Protein AF-A0A0E9WRY9-F1 (afdb_monomer)

Secondary structure (DSSP, 8-state):
--SS-TTSS-HHHHHHHHHTT-S-SS-HHHHHHHHHHHHHHHHH-HHHHHHTHHHHHHHHHHHTT-TT--HHHHHHHHHHHHHHHHHSHHHHHHHHHTS-HHHHHHHHHHHH--

Sequence (114 aa):
MIMSNTECVPLEQVFPALLSRLPLQEDMEENKTVFSCLAFLYSNKPAMVVSNMKAIVSACSQTLGAKGLDTDTQNTMLQLLRDIAQHHTQEFQGAVMSLPTEKRAILTAAVTQS

Mean predicted aligned error: 8.04 Å

Organism: Anguilla anguilla (NCBI:txid7936)

pLDDT: mean 75.69, std 11.55, range [41.56, 87.62]

Radius of gyration: 13.54 Å; Cα contacts (8 Å, |Δi|>4): 83; chains: 1; bounding box: 37×26×29 Å

Nearest PDB structures (foldseek):
  5xbk-assembly3_B  TM=9.183E-01  e=8.345E-05  Homo sapiens
  5xah-assembly3_C  TM=9.194E-01  e=1.410E-04  Homo sapiens
  5xbk-assembly1_D  TM=9.106E-01  e=3.622E-04  Homo sapiens
  5xah-assembly2_B  TM=9.355E-01  e=7.953E-04  Homo sapiens
  5xbk-assembly4_C  TM=8.818E-01  e=5.510E-04  Homo sapiens

Structure (mmCIF, N/CA/C/O backbone):
data_AF-A0A0E9WRY9-F1
#
_entry.id   AF-A0A0E9WRY9-F1
#
loop_
_atom_site.group_PDB
_atom_site.id
_atom_site.type_symbol
_atom_site.label_atom_id
_atom_site.label_alt_id
_atom_site.label_comp_id
_atom_site.label_asym_id
_atom_site.label_entity_id
_atom_site.label_seq_id
_atom_site.pdbx_PDB_ins_code
_atom_site.Cartn_x
_atom_site.Cartn_y
_atom_site.Cartn_z
_atom_site.occupancy
_atom_site.B_iso_or_equiv
_atom_site.auth_seq_id
_atom_site.auth_comp_id
_atom_site.auth_asym_id
_atom_site.auth_atom_id
_atom_site.pdbx_PDB_model_num
ATOM 1 N N . MET A 1 1 ? 19.754 6.881 -1.866 1.00 46.78 1 MET A N 1
ATOM 2 C CA . MET A 1 1 ? 20.536 6.035 -2.802 1.00 46.78 1 MET A CA 1
ATOM 3 C C . MET A 1 1 ? 19.706 4.952 -3.520 1.00 46.78 1 MET A C 1
ATOM 5 O O . MET A 1 1 ? 20.283 4.189 -4.276 1.00 46.78 1 MET A O 1
ATOM 9 N N . ILE A 1 2 ? 18.370 4.907 -3.368 1.00 41.56 2 ILE A N 1
ATOM 10 C CA . ILE A 1 2 ? 17.484 3.934 -4.056 1.00 41.56 2 ILE A CA 1
ATOM 11 C C . ILE A 1 2 ? 16.871 4.498 -5.358 1.00 41.56 2 ILE A C 1
ATOM 13 O O . ILE A 1 2 ? 16.393 3.746 -6.197 1.00 41.56 2 ILE A O 1
ATOM 17 N N . MET A 1 3 ? 16.939 5.815 -5.582 1.00 44.44 3 MET A N 1
ATOM 18 C CA . MET A 1 3 ? 16.345 6.454 -6.768 1.00 44.44 3 MET A CA 1
ATOM 19 C C . MET A 1 3 ? 17.209 6.406 -8.039 1.00 44.44 3 MET A C 1
ATOM 21 O O . MET A 1 3 ? 16.696 6.703 -9.110 1.00 44.44 3 MET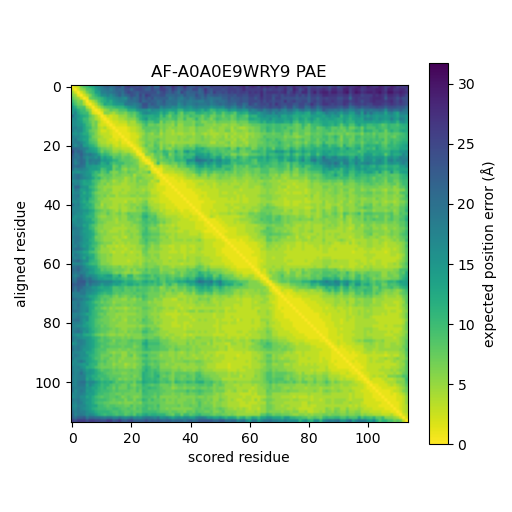 A O 1
ATOM 25 N N . SER A 1 4 ? 18.493 6.039 -7.956 1.00 49.22 4 SER A N 1
ATOM 26 C CA . SER A 1 4 ? 19.389 6.086 -9.126 1.00 49.22 4 SER A CA 1
ATOM 27 C C . SER A 1 4 ? 19.463 4.788 -9.930 1.00 49.22 4 SER A C 1
ATOM 29 O O . SER A 1 4 ? 19.938 4.831 -11.054 1.00 49.22 4 SER A O 1
ATOM 31 N N . ASN A 1 5 ? 18.996 3.652 -9.400 1.00 43.09 5 ASN A N 1
ATOM 32 C CA . ASN A 1 5 ? 19.160 2.349 -10.056 1.00 43.09 5 ASN A CA 1
ATOM 33 C C . ASN A 1 5 ? 17.948 1.435 -9.813 1.00 43.09 5 ASN A C 1
ATOM 35 O O . ASN A 1 5 ? 18.040 0.398 -9.156 1.00 43.09 5 ASN A O 1
ATOM 39 N N . THR A 1 6 ? 16.797 1.802 -10.373 1.00 47.31 6 THR A N 1
ATOM 40 C CA . THR A 1 6 ? 15.600 0.940 -10.420 1.00 47.31 6 THR A CA 1
ATOM 41 C C . THR A 1 6 ? 15.801 -0.336 -11.254 1.00 47.31 6 THR A C 1
ATOM 43 O O . THR A 1 6 ? 14.987 -1.248 -11.152 1.00 47.31 6 THR A O 1
ATOM 46 N N . GLU A 1 7 ? 16.894 -0.442 -12.022 1.00 48.53 7 GLU A N 1
ATOM 47 C CA . GLU A 1 7 ? 17.235 -1.608 -12.857 1.00 48.53 7 GLU A CA 1
ATOM 48 C C . GLU A 1 7 ? 18.133 -2.655 -12.166 1.00 48.53 7 GLU A C 1
ATOM 50 O O . GLU A 1 7 ? 18.220 -3.783 -12.638 1.00 48.53 7 GLU A O 1
ATOM 55 N N . CYS A 1 8 ? 18.776 -2.331 -11.033 1.00 49.38 8 CYS A N 1
ATOM 56 C CA . CYS A 1 8 ? 19.615 -3.299 -10.295 1.00 49.38 8 CYS A CA 1
ATOM 57 C C . CYS A 1 8 ? 18.877 -4.026 -9.166 1.00 49.38 8 CYS A C 1
ATOM 59 O O . CYS A 1 8 ? 19.442 -4.926 -8.546 1.00 49.38 8 CYS A O 1
ATOM 61 N N . VAL A 1 9 ? 17.641 -3.629 -8.859 1.00 55.06 9 VAL A N 1
ATOM 62 C CA . VAL A 1 9 ? 16.869 -4.231 -7.773 1.00 55.06 9 VAL A CA 1
ATOM 63 C C . VAL A 1 9 ? 15.782 -5.107 -8.388 1.00 55.06 9 VAL A C 1
ATOM 65 O O . VAL A 1 9 ? 14.924 -4.576 -9.095 1.00 55.06 9 VAL A O 1
ATOM 68 N N . PRO A 1 10 ? 15.772 -6.429 -8.129 1.00 62.72 10 PRO A N 1
ATOM 69 C CA . PRO A 1 10 ? 14.705 -7.308 -8.586 1.00 62.72 10 PRO A CA 1
ATOM 70 C C . PRO A 1 10 ? 13.428 -6.979 -7.810 1.00 62.72 10 PRO A C 1
ATOM 72 O O . PRO A 1 10 ? 13.104 -7.606 -6.803 1.00 62.72 10 PRO A O 1
ATOM 75 N N . LEU A 1 11 ? 12.702 -5.959 -8.271 1.00 65.31 11 LEU A N 1
ATOM 76 C CA . LEU A 1 11 ? 11.481 -5.467 -7.637 1.00 65.31 11 LEU A CA 1
ATOM 77 C C . LEU A 1 11 ? 10.451 -6.590 -7.471 1.00 65.31 11 LEU A C 1
ATOM 79 O O . LEU A 1 11 ? 9.749 -6.600 -6.476 1.00 65.31 11 LEU A O 1
ATOM 83 N N . GLU A 1 12 ? 10.413 -7.587 -8.356 1.00 65.25 12 GLU A N 1
ATOM 84 C CA . GLU A 1 12 ? 9.537 -8.761 -8.207 1.00 65.25 12 GLU A CA 1
ATOM 85 C C . GLU A 1 12 ? 9.830 -9.607 -6.959 1.00 65.25 12 GLU A C 1
ATOM 87 O O . GLU A 1 12 ? 8.918 -10.216 -6.408 1.00 65.25 12 GLU A O 1
ATOM 92 N N . GLN A 1 13 ? 11.076 -9.625 -6.478 1.00 68.44 13 GLN A N 1
ATOM 93 C CA . GLN A 1 13 ? 11.465 -10.327 -5.250 1.00 68.44 13 GLN A CA 1
ATOM 94 C C . GLN A 1 13 ? 11.445 -9.400 -4.031 1.00 68.44 13 GLN A C 1
ATOM 96 O O . GLN A 1 13 ? 11.078 -9.812 -2.931 1.00 68.44 13 GLN A O 1
ATOM 101 N N . VAL A 1 14 ? 11.827 -8.136 -4.220 1.00 72.19 14 VAL A N 1
ATOM 102 C CA . VAL A 1 14 ? 11.935 -7.166 -3.123 1.00 72.19 14 VAL A CA 1
ATOM 103 C C . VAL A 1 14 ? 10.569 -6.608 -2.721 1.00 72.19 14 VAL A C 1
ATOM 105 O O . VAL A 1 14 ? 10.329 -6.386 -1.539 1.00 72.19 14 VAL A O 1
ATOM 108 N N . PHE A 1 15 ? 9.645 -6.431 -3.664 1.00 74.81 15 PHE A N 1
ATOM 109 C CA . PHE A 1 15 ? 8.304 -5.900 -3.410 1.00 74.81 15 PHE A CA 1
ATOM 110 C C . PHE A 1 15 ? 7.470 -6.762 -2.445 1.00 74.81 15 PHE A C 1
ATOM 112 O O . PHE A 1 15 ? 7.011 -6.218 -1.440 1.00 74.81 15 PHE A O 1
ATOM 119 N N . PRO A 1 16 ? 7.311 -8.088 -2.644 1.00 71.88 16 PRO A N 1
ATOM 120 C CA . PRO A 1 16 ? 6.629 -8.937 -1.663 1.00 71.88 16 PRO A CA 1
ATOM 121 C C . PRO A 1 16 ? 7.324 -8.939 -0.296 1.00 71.88 16 PRO A C 1
ATOM 123 O O . PRO A 1 16 ? 6.653 -8.922 0.736 1.00 71.88 16 PRO A O 1
ATOM 126 N N . ALA A 1 17 ? 8.660 -8.916 -0.269 1.00 77.19 17 ALA A N 1
ATOM 127 C CA . ALA A 1 17 ? 9.419 -8.863 0.979 1.00 77.19 17 ALA A CA 1
ATOM 128 C C . ALA A 1 17 ? 9.190 -7.544 1.742 1.00 77.19 17 ALA A C 1
ATOM 130 O O . ALA A 1 17 ? 9.041 -7.564 2.963 1.00 77.19 17 ALA A O 1
ATOM 131 N N . LEU A 1 18 ? 9.109 -6.415 1.029 1.00 73.31 18 LEU A N 1
ATOM 132 C CA . LEU A 1 18 ? 8.747 -5.104 1.578 1.00 73.31 18 LEU A CA 1
ATOM 133 C C . LEU A 1 18 ? 7.317 -5.102 2.118 1.00 73.31 18 LEU A C 1
ATOM 135 O O . LEU A 1 18 ? 7.094 -4.701 3.256 1.00 73.31 18 LEU A O 1
ATOM 139 N N . LEU A 1 19 ? 6.358 -5.602 1.336 1.00 75.12 19 LEU A N 1
ATOM 140 C CA . LEU A 1 19 ? 4.957 -5.687 1.748 1.00 75.12 19 LEU A CA 1
ATOM 141 C C . LEU A 1 19 ? 4.769 -6.543 3.000 1.00 75.12 19 LEU A C 1
ATOM 143 O O . LEU A 1 19 ? 3.971 -6.198 3.866 1.00 75.12 19 LEU A O 1
ATOM 147 N N . SER A 1 20 ? 5.527 -7.632 3.127 1.00 72.38 20 SER A N 1
ATOM 148 C CA . SER A 1 20 ? 5.483 -8.488 4.313 1.00 72.38 20 SER A CA 1
ATOM 149 C C . SER A 1 20 ? 6.075 -7.831 5.564 1.00 72.38 20 SER A C 1
ATOM 151 O O . SER A 1 20 ? 5.850 -8.338 6.662 1.00 72.38 20 SER A O 1
ATOM 153 N N . ARG A 1 21 ? 6.836 -6.739 5.417 1.00 69.94 21 ARG A N 1
ATOM 154 C CA . ARG A 1 21 ? 7.361 -5.930 6.527 1.00 69.94 21 ARG A CA 1
ATOM 155 C C . ARG A 1 21 ? 6.484 -4.722 6.860 1.00 69.94 21 ARG A C 1
ATOM 157 O O . ARG A 1 21 ? 6.768 -4.037 7.837 1.00 69.94 21 ARG A 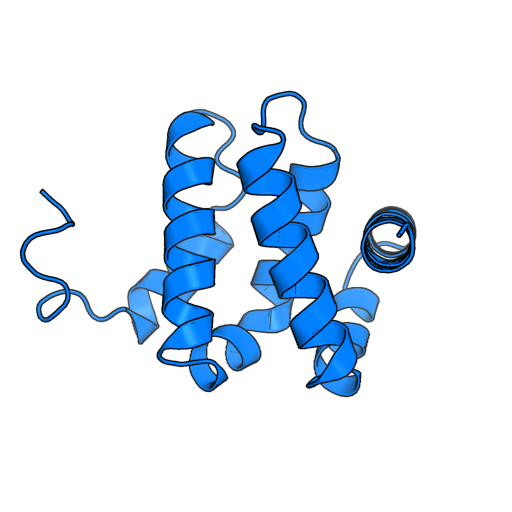O 1
ATOM 164 N N . LEU A 1 22 ? 5.434 -4.458 6.082 1.00 72.94 22 LEU A N 1
ATOM 165 C CA . LEU A 1 22 ? 4.479 -3.403 6.396 1.00 72.94 22 LEU A CA 1
ATOM 166 C C . LEU A 1 22 ? 3.461 -3.857 7.455 1.00 72.94 22 LEU A C 1
ATOM 168 O O . LEU A 1 22 ? 3.031 -5.015 7.445 1.00 72.94 22 LEU A O 1
ATOM 172 N N . PRO A 1 23 ? 2.986 -2.924 8.299 1.00 62.47 23 PRO A N 1
ATOM 173 C CA . PRO A 1 23 ? 3.405 -1.524 8.394 1.00 62.47 23 PRO A CA 1
ATOM 174 C C . PRO A 1 23 ? 4.722 -1.381 9.169 1.00 62.47 23 PRO A C 1
ATOM 176 O O . PRO A 1 23 ? 4.926 -2.050 10.184 1.00 62.47 23 PRO A O 1
ATOM 179 N N . LEU A 1 24 ? 5.594 -0.470 8.725 1.00 66.38 24 LEU A N 1
ATOM 180 C CA . LEU A 1 24 ? 6.784 -0.106 9.493 1.00 66.38 24 LEU A CA 1
ATOM 181 C C . LEU A 1 24 ? 6.317 0.625 10.756 1.00 66.38 24 LEU A C 1
ATOM 183 O O . LEU A 1 24 ? 5.722 1.701 10.668 1.00 66.38 24 LEU A O 1
ATOM 187 N N . GLN A 1 25 ? 6.512 -0.007 11.915 1.00 59.19 25 GLN A N 1
ATOM 188 C CA . GLN A 1 25 ? 6.142 0.555 13.221 1.00 59.19 25 GLN A CA 1
ATOM 189 C C . GLN A 1 25 ? 7.212 1.511 13.759 1.00 59.19 25 GLN A C 1
ATOM 191 O O . GLN A 1 25 ? 6.882 2.416 14.517 1.00 59.19 25 GLN A O 1
ATOM 196 N N . GLU A 1 26 ? 8.473 1.310 13.366 1.00 56.19 26 GLU A N 1
ATOM 197 C CA . GLU A 1 26 ? 9.608 2.128 13.808 1.00 56.19 26 GLU A CA 1
ATOM 198 C C . GLU A 1 26 ? 9.783 3.400 12.970 1.00 56.19 26 GLU A C 1
ATOM 200 O O . GLU A 1 26 ? 10.121 4.438 13.530 1.00 56.19 26 GLU A O 1
ATOM 205 N N . ASP A 1 27 ? 9.496 3.346 11.664 1.00 62.41 27 ASP A N 1
ATOM 206 C CA . ASP A 1 27 ? 9.756 4.459 10.748 1.00 62.41 27 ASP A CA 1
ATOM 207 C C . ASP A 1 27 ? 8.536 4.762 9.861 1.00 62.41 27 ASP A C 1
ATOM 209 O O . ASP A 1 27 ? 8.295 4.157 8.811 1.00 62.41 27 ASP A O 1
ATOM 213 N N . MET A 1 28 ? 7.693 5.682 10.337 1.00 63.88 28 MET A N 1
ATOM 214 C CA . MET A 1 28 ? 6.472 6.078 9.630 1.00 63.88 28 MET A CA 1
ATOM 215 C C . MET A 1 28 ? 6.743 6.956 8.402 1.00 63.88 28 MET A C 1
ATOM 217 O O . MET A 1 28 ? 5.918 6.964 7.486 1.00 63.88 28 MET A O 1
ATOM 221 N N . GLU A 1 29 ? 7.891 7.638 8.332 1.00 64.94 29 GLU A N 1
ATOM 222 C CA . GLU A 1 29 ? 8.301 8.384 7.135 1.00 64.94 29 GLU A CA 1
ATOM 223 C C . GLU A 1 29 ? 8.608 7.443 5.963 1.00 64.94 29 GLU A C 1
ATOM 225 O O . GLU A 1 29 ? 8.216 7.719 4.823 1.00 64.94 29 GLU A O 1
ATOM 230 N N . GLU A 1 30 ? 9.212 6.277 6.217 1.00 70.50 30 GLU A N 1
ATOM 231 C CA . GLU A 1 30 ? 9.423 5.279 5.164 1.00 70.50 30 GLU A CA 1
ATOM 232 C C . GLU A 1 30 ? 8.109 4.724 4.603 1.00 70.50 30 GLU A C 1
ATOM 234 O O . GLU A 1 30 ? 8.025 4.487 3.393 1.00 70.50 30 GLU A O 1
ATOM 239 N N . ASN A 1 31 ? 7.048 4.599 5.415 1.00 70.50 31 ASN A N 1
ATOM 240 C CA . ASN A 1 31 ? 5.742 4.141 4.919 1.00 70.50 31 ASN A CA 1
ATOM 241 C C . ASN A 1 31 ? 5.250 5.017 3.752 1.00 70.50 31 ASN A C 1
ATOM 243 O O . ASN A 1 31 ? 4.763 4.485 2.753 1.00 70.50 31 ASN A O 1
ATOM 247 N N . LYS A 1 32 ? 5.432 6.343 3.818 1.00 72.38 32 LYS A N 1
ATOM 248 C CA . LYS A 1 32 ? 5.065 7.263 2.726 1.00 72.38 32 LYS A CA 1
ATOM 249 C C . LYS A 1 32 ? 5.801 6.947 1.431 1.00 72.38 32 LYS A C 1
ATOM 251 O O . LYS A 1 32 ? 5.189 6.921 0.358 1.00 72.38 32 LYS A O 1
ATOM 256 N N . THR A 1 33 ? 7.100 6.686 1.530 1.00 76.12 33 THR A N 1
ATOM 257 C CA . THR A 1 33 ? 7.929 6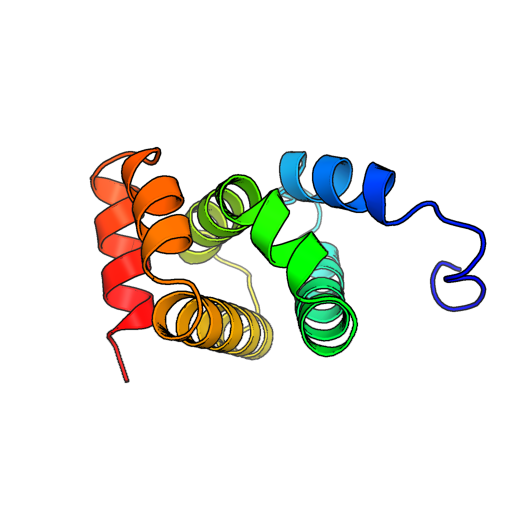.340 0.373 1.00 76.12 33 THR A CA 1
ATOM 258 C C . THR A 1 33 ? 7.488 5.005 -0.215 1.00 76.12 33 THR A C 1
ATOM 260 O O . THR A 1 33 ? 7.332 4.901 -1.430 1.00 76.12 33 THR A O 1
ATOM 263 N N . VAL A 1 34 ? 7.196 4.009 0.627 1.00 77.25 34 VAL A N 1
ATOM 264 C CA . VAL A 1 34 ? 6.720 2.692 0.183 1.00 77.25 34 VAL A CA 1
ATOM 265 C C . VAL A 1 34 ? 5.370 2.799 -0.528 1.00 77.25 34 VAL A C 1
ATOM 267 O O . VAL A 1 34 ? 5.239 2.278 -1.633 1.00 77.25 34 VAL A O 1
ATOM 270 N N . PHE A 1 35 ? 4.388 3.514 0.033 1.00 77.69 35 PHE A N 1
ATOM 271 C CA . PHE A 1 35 ? 3.074 3.694 -0.602 1.00 77.69 35 PHE A CA 1
ATOM 272 C C . PHE A 1 35 ? 3.144 4.514 -1.894 1.00 77.69 35 PHE A C 1
ATOM 274 O O . PHE A 1 35 ? 2.510 4.144 -2.881 1.00 77.69 35 PHE A O 1
ATOM 281 N N . SER A 1 36 ? 3.957 5.573 -1.934 1.00 77.94 36 SER A N 1
ATOM 282 C CA . SER A 1 36 ? 4.209 6.332 -3.170 1.00 77.94 36 SER A CA 1
ATOM 283 C C . SER A 1 36 ? 4.835 5.447 -4.250 1.00 77.94 36 SER A C 1
ATOM 285 O O . SER A 1 36 ? 4.419 5.469 -5.408 1.00 77.94 36 SER A O 1
ATOM 287 N N . CYS A 1 37 ? 5.801 4.610 -3.865 1.00 79.31 37 CYS A N 1
ATOM 288 C CA . CYS A 1 37 ? 6.430 3.647 -4.762 1.00 79.31 37 CYS A CA 1
ATOM 289 C C . CYS A 1 37 ? 5.419 2.598 -5.251 1.00 79.31 37 CYS A C 1
ATOM 291 O O . CYS A 1 37 ? 5.438 2.204 -6.413 1.00 79.31 37 CYS A O 1
ATOM 293 N N . LEU A 1 38 ? 4.484 2.196 -4.390 1.00 79.00 38 LEU A N 1
ATOM 294 C CA . LEU A 1 38 ? 3.414 1.261 -4.714 1.00 79.00 38 LEU A CA 1
ATOM 295 C C . LEU A 1 38 ? 2.427 1.845 -5.732 1.00 79.00 38 LEU A C 1
ATOM 297 O O . LEU A 1 38 ? 2.069 1.164 -6.691 1.00 79.00 38 LEU A O 1
ATOM 301 N N . ALA A 1 39 ? 2.058 3.119 -5.583 1.00 80.31 39 ALA A N 1
ATOM 302 C CA . ALA A 1 39 ? 1.250 3.841 -6.564 1.00 80.31 39 ALA A CA 1
ATOM 303 C C . ALA A 1 39 ? 1.962 3.982 -7.912 1.00 80.31 39 ALA A C 1
ATOM 305 O O . ALA A 1 39 ? 1.374 3.726 -8.965 1.00 80.31 39 ALA A O 1
ATOM 306 N N . PHE A 1 40 ? 3.257 4.296 -7.886 1.00 82.56 40 PHE A N 1
ATOM 307 C CA . PHE A 1 40 ? 4.077 4.339 -9.091 1.00 82.56 40 PHE A CA 1
ATOM 308 C C . PHE A 1 40 ? 4.165 2.967 -9.781 1.00 82.56 40 PHE A C 1
ATOM 310 O O . PHE A 1 40 ? 4.006 2.869 -11.001 1.00 82.56 40 PHE A O 1
ATOM 317 N N . LEU A 1 41 ? 4.375 1.895 -9.012 1.00 81.94 41 LEU A N 1
ATOM 318 C CA . LEU A 1 41 ? 4.425 0.524 -9.520 1.00 81.94 41 LEU A CA 1
ATOM 319 C C . LEU A 1 41 ? 3.087 0.070 -10.083 1.00 81.94 41 LEU A C 1
ATOM 321 O O . LEU A 1 41 ? 3.086 -0.609 -11.100 1.00 81.94 41 LEU A O 1
ATOM 325 N N . TYR A 1 42 ? 1.965 0.460 -9.486 1.00 82.88 42 TYR A N 1
ATOM 326 C CA . TYR A 1 42 ? 0.647 0.142 -10.029 1.00 82.88 42 TYR A CA 1
ATOM 327 C C . TYR A 1 42 ? 0.427 0.786 -11.399 1.00 82.88 42 TYR A C 1
ATOM 329 O O . TYR A 1 42 ? -0.030 0.117 -12.319 1.00 82.88 42 TYR A O 1
ATOM 337 N N . SER A 1 43 ? 0.860 2.038 -11.565 1.00 80.81 43 SER A N 1
ATOM 338 C CA . SER A 1 43 ? 0.762 2.756 -12.841 1.00 80.81 43 SER A CA 1
ATOM 339 C C . SER A 1 43 ? 1.655 2.154 -13.942 1.00 80.81 43 SER A C 1
ATOM 341 O O . SER A 1 43 ? 1.296 2.159 -15.115 1.00 80.81 43 SER A O 1
ATOM 343 N N . ASN A 1 44 ? 2.811 1.581 -13.578 1.00 81.94 44 ASN A N 1
ATOM 344 C CA . ASN A 1 44 ? 3.761 1.001 -14.540 1.00 81.94 44 ASN A CA 1
ATOM 345 C C . ASN A 1 44 ? 3.596 -0.516 -14.762 1.00 81.94 44 ASN A C 1
ATOM 347 O O . ASN A 1 44 ? 3.854 -1.020 -15.853 1.00 81.94 44 ASN A O 1
ATOM 351 N N . LYS A 1 45 ? 3.252 -1.268 -13.712 1.00 81.31 45 LYS A N 1
ATOM 352 C CA . LYS A 1 45 ? 3.180 -2.738 -13.657 1.00 81.31 45 LYS A CA 1
ATOM 353 C C . LYS A 1 45 ? 2.028 -3.199 -12.740 1.00 81.31 45 LYS A C 1
ATOM 355 O O . LYS A 1 45 ? 2.277 -3.816 -11.697 1.00 81.31 45 LYS A O 1
ATOM 360 N N . PRO A 1 46 ? 0.762 -2.985 -13.138 1.00 79.62 46 PRO A N 1
ATOM 361 C CA . PRO A 1 46 ? -0.396 -3.347 -12.319 1.00 79.62 46 PRO A CA 1
ATOM 362 C C . PRO A 1 46 ? -0.446 -4.848 -12.003 1.00 79.62 46 PRO A C 1
ATOM 364 O O . PRO A 1 46 ? -0.757 -5.224 -10.879 1.00 79.62 46 PRO A O 1
ATOM 367 N N . ALA A 1 47 ? -0.024 -5.714 -12.933 1.00 82.75 47 ALA A N 1
ATOM 368 C CA . ALA A 1 47 ? -0.005 -7.168 -12.737 1.00 82.75 47 ALA A CA 1
ATOM 369 C C . ALA A 1 47 ? 0.809 -7.622 -11.507 1.00 82.75 47 ALA A C 1
ATOM 371 O O . ALA A 1 47 ? 0.420 -8.561 -10.814 1.00 82.75 47 ALA A O 1
ATOM 372 N N . MET A 1 48 ? 1.923 -6.947 -11.200 1.00 81.62 48 MET A N 1
ATOM 373 C CA . MET A 1 48 ? 2.765 -7.308 -10.054 1.00 81.62 48 MET A CA 1
ATOM 374 C C . MET A 1 48 ? 2.128 -6.884 -8.724 1.00 81.62 48 MET A C 1
ATOM 376 O O . MET A 1 48 ? 2.183 -7.620 -7.736 1.00 81.62 48 MET A O 1
ATOM 380 N N . VAL A 1 49 ? 1.473 -5.722 -8.716 1.00 82.69 49 VAL A N 1
ATOM 381 C CA . VAL A 1 49 ? 0.707 -5.213 -7.571 1.00 82.69 49 VAL A CA 1
ATOM 382 C C . VAL A 1 49 ? -0.477 -6.134 -7.287 1.00 82.69 49 VAL A C 1
ATOM 384 O O . VAL A 1 49 ? -0.678 -6.563 -6.153 1.00 82.69 49 VAL A O 1
ATOM 387 N N . VAL A 1 50 ? -1.194 -6.515 -8.340 1.00 82.50 50 VAL A N 1
ATOM 388 C CA . VAL A 1 50 ? -2.354 -7.402 -8.283 1.00 82.50 50 VAL A CA 1
ATOM 389 C C . VAL A 1 50 ? -1.980 -8.797 -7.769 1.00 82.50 50 VAL A C 1
ATOM 391 O O . VAL A 1 50 ? -2.616 -9.301 -6.849 1.00 82.50 50 VAL A O 1
ATOM 394 N N . SER A 1 51 ? -0.858 -9.368 -8.218 1.00 84.38 51 SER A N 1
ATOM 395 C CA . SER A 1 51 ? -0.343 -10.645 -7.690 1.00 84.38 51 SER A CA 1
ATOM 396 C C . SER A 1 51 ? -0.080 -10.613 -6.171 1.00 84.38 51 SER A C 1
ATOM 398 O O . SER A 1 51 ? -0.239 -11.610 -5.466 1.00 84.38 51 SER A O 1
ATOM 400 N N . ASN A 1 52 ? 0.247 -9.435 -5.632 1.00 82.81 52 ASN A N 1
ATOM 401 C CA . ASN A 1 52 ? 0.507 -9.213 -4.209 1.00 82.81 52 ASN A CA 1
ATOM 402 C C . ASN A 1 52 ? -0.686 -8.607 -3.449 1.00 82.81 52 ASN A C 1
ATOM 404 O O . ASN A 1 52 ? -0.518 -8.092 -2.339 1.00 82.81 52 ASN A O 1
ATOM 408 N N . MET A 1 53 ? -1.903 -8.718 -3.997 1.00 84.25 53 MET A N 1
ATOM 409 C CA . MET A 1 53 ? -3.119 -8.102 -3.454 1.00 84.25 53 MET A CA 1
ATOM 410 C C . MET A 1 53 ? -3.301 -8.329 -1.955 1.00 84.25 53 MET A C 1
ATOM 412 O O . MET A 1 53 ? -3.553 -7.401 -1.192 1.00 84.25 53 MET A O 1
ATOM 416 N N . LYS A 1 54 ? -3.145 -9.580 -1.514 1.00 84.44 54 LYS A N 1
ATOM 417 C CA . LYS A 1 54 ? -3.351 -9.978 -0.114 1.00 84.44 54 LYS A CA 1
ATOM 418 C C . LYS A 1 54 ? -2.461 -9.194 0.841 1.00 84.44 54 LYS A C 1
ATOM 420 O O . LYS A 1 54 ? -2.929 -8.740 1.882 1.00 84.44 54 LYS A O 1
ATOM 425 N N . ALA A 1 55 ? -1.195 -9.021 0.475 1.00 83.56 55 ALA A N 1
ATOM 426 C CA . ALA A 1 55 ? -0.233 -8.313 1.299 1.00 83.56 55 ALA A CA 1
ATOM 427 C C . ALA A 1 55 ? -0.518 -6.804 1.312 1.00 83.56 55 ALA A C 1
ATOM 429 O O . ALA A 1 55 ? -0.473 -6.197 2.377 1.00 83.56 55 ALA A O 1
ATOM 430 N N . ILE A 1 56 ? -0.924 -6.222 0.176 1.00 83.88 56 ILE A N 1
ATOM 431 C CA . ILE A 1 56 ? -1.316 -4.806 0.081 1.00 83.88 56 ILE A CA 1
ATOM 432 C C . ILE A 1 56 ? -2.536 -4.527 0.948 1.00 83.88 56 ILE A C 1
ATOM 434 O O . ILE A 1 56 ? -2.501 -3.642 1.796 1.00 83.88 56 ILE A O 1
ATOM 438 N N . VAL A 1 57 ? -3.607 -5.299 0.771 1.00 85.50 57 VAL A N 1
ATOM 439 C CA . VAL A 1 57 ? -4.854 -5.140 1.525 1.00 85.50 57 VAL A CA 1
ATOM 440 C C . VAL A 1 57 ? -4.590 -5.348 3.023 1.00 85.50 57 VAL A C 1
ATOM 442 O O . VAL A 1 57 ? -5.057 -4.563 3.846 1.00 85.50 57 VAL A O 1
ATOM 445 N N . SER A 1 58 ? -3.767 -6.336 3.392 1.00 83.94 58 SER A N 1
ATOM 446 C CA . SER A 1 58 ? -3.335 -6.537 4.780 1.00 83.94 58 SER A CA 1
ATOM 447 C C . SER A 1 58 ? -2.567 -5.335 5.332 1.00 83.94 58 SER A C 1
ATOM 449 O O . SER A 1 58 ? -2.936 -4.834 6.395 1.00 83.94 58 SER A O 1
ATOM 451 N N . ALA A 1 59 ? -1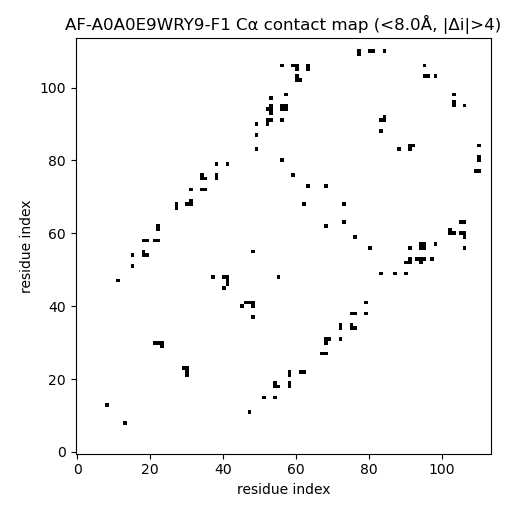.563 -4.830 4.611 1.00 82.38 59 ALA A N 1
ATOM 452 C CA . ALA A 1 59 ? -0.797 -3.652 5.006 1.00 82.38 59 ALA A CA 1
ATOM 453 C C . ALA A 1 59 ? -1.720 -2.443 5.182 1.00 82.38 59 ALA A C 1
ATOM 455 O O . ALA A 1 59 ? -1.774 -1.867 6.262 1.00 82.38 59 ALA A O 1
ATOM 456 N N . CYS A 1 60 ? -2.551 -2.146 4.182 1.00 81.69 60 CYS A N 1
ATOM 457 C CA . CYS A 1 60 ? -3.517 -1.052 4.219 1.00 81.69 60 CYS A CA 1
ATOM 458 C C . CYS A 1 60 ? -4.457 -1.151 5.422 1.00 81.69 60 CYS A C 1
ATOM 460 O O . CYS A 1 60 ? -4.693 -0.153 6.093 1.00 81.69 60 CYS A O 1
ATOM 462 N N . SER A 1 61 ? -4.968 -2.347 5.733 1.00 82.25 61 SER A N 1
ATOM 463 C CA . SER A 1 61 ? -5.844 -2.554 6.894 1.00 82.25 61 SER A CA 1
ATOM 464 C C . SER A 1 61 ? -5.159 -2.262 8.228 1.00 82.25 61 SER A C 1
ATOM 466 O O . SER A 1 61 ? -5.816 -1.859 9.184 1.00 82.25 61 SER A O 1
ATOM 468 N N . GLN A 1 62 ? -3.846 -2.482 8.302 1.00 77.94 62 GLN A N 1
ATOM 469 C CA . GLN A 1 62 ? -3.053 -2.212 9.493 1.00 77.94 62 GLN A CA 1
ATOM 470 C C . GLN A 1 62 ? -2.712 -0.726 9.588 1.00 77.94 62 GLN A C 1
ATOM 472 O O . GLN A 1 62 ? -2.813 -0.149 10.668 1.00 77.94 62 GLN A O 1
ATOM 477 N N . THR A 1 63 ? -2.387 -0.084 8.464 1.00 75.94 63 THR A N 1
ATOM 478 C CA . THR A 1 63 ? -2.035 1.337 8.454 1.00 75.94 63 THR A CA 1
ATOM 479 C C . THR A 1 63 ? -3.245 2.265 8.533 1.00 75.94 63 THR A C 1
ATOM 481 O O . THR A 1 63 ? -3.112 3.362 9.063 1.00 75.94 63 THR A O 1
ATOM 484 N N . LEU A 1 64 ? -4.442 1.840 8.103 1.00 72.94 64 LEU A N 1
ATOM 485 C CA . LEU A 1 64 ? -5.664 2.648 8.250 1.00 72.94 64 LEU A CA 1
ATOM 486 C C . LEU A 1 64 ? -6.037 2.911 9.720 1.00 72.94 64 LEU A C 1
ATOM 488 O O . LEU A 1 64 ? -6.717 3.890 10.010 1.00 72.94 64 LEU A O 1
ATOM 492 N N . GLY A 1 65 ? -5.596 2.041 10.635 1.00 65.06 65 GLY A N 1
ATOM 493 C CA . GLY A 1 65 ? -5.749 2.212 12.082 1.00 65.06 65 GLY A CA 1
ATOM 494 C C . GLY A 1 65 ? -4.522 2.810 12.778 1.00 65.06 65 GLY A C 1
ATOM 495 O O . GLY A 1 65 ? -4.580 3.088 13.976 1.00 65.06 65 GLY A O 1
ATOM 496 N N . ALA A 1 66 ? -3.411 3.004 12.062 1.00 68.44 66 ALA A N 1
ATOM 497 C CA . ALA A 1 66 ? -2.180 3.532 12.632 1.00 68.44 66 ALA A CA 1
ATOM 498 C C . ALA A 1 66 ? -2.232 5.067 12.686 1.00 68.44 66 ALA A C 1
ATOM 500 O O . ALA A 1 66 ? -2.414 5.739 11.671 1.00 68.44 66 ALA A O 1
ATOM 501 N N . LYS A 1 67 ? -2.047 5.642 13.880 1.00 59.41 67 LYS A N 1
ATOM 502 C CA . LYS A 1 67 ? -1.912 7.094 14.048 1.00 59.41 67 LYS A CA 1
ATOM 503 C C . LYS A 1 67 ? -0.521 7.526 13.590 1.00 59.41 67 LYS A C 1
ATOM 505 O O . LYS A 1 67 ? 0.443 7.234 14.285 1.00 59.41 67 LYS A O 1
ATOM 510 N N . GLY A 1 68 ? -0.437 8.221 12.457 1.00 63.59 68 GLY A N 1
ATOM 511 C CA . GLY A 1 68 ? 0.809 8.843 11.989 1.00 63.59 68 GLY A CA 1
ATOM 512 C C . GLY A 1 68 ? 1.067 8.779 10.483 1.00 63.59 68 GLY A C 1
ATOM 513 O O . GLY A 1 68 ? 2.109 9.245 10.040 1.00 63.59 68 GLY A O 1
ATOM 514 N N . LEU A 1 69 ? 0.138 8.251 9.680 1.00 70.06 69 LEU A N 1
ATOM 515 C CA . LEU A 1 69 ? 0.190 8.466 8.235 1.00 70.06 69 LEU A CA 1
ATOM 516 C C . LEU A 1 69 ? -0.286 9.873 7.866 1.00 70.06 69 LEU A C 1
ATOM 518 O O . LEU A 1 69 ? -1.337 10.316 8.329 1.00 70.06 69 LEU A O 1
ATOM 522 N N . ASP A 1 70 ? 0.436 10.518 6.951 1.00 75.56 70 ASP A N 1
ATOM 523 C CA . ASP A 1 70 ? -0.049 11.711 6.263 1.00 75.56 70 ASP A CA 1
ATOM 524 C C . ASP A 1 70 ? -1.343 11.426 5.492 1.00 75.56 70 ASP A C 1
ATOM 526 O O . ASP A 1 70 ? -1.483 10.405 4.807 1.00 75.56 70 ASP A O 1
ATOM 530 N N . THR A 1 71 ? -2.250 12.400 5.518 1.00 78.81 71 THR A N 1
ATOM 531 C CA . THR A 1 71 ? -3.517 12.381 4.778 1.00 78.81 71 THR A CA 1
ATOM 532 C C . THR A 1 71 ? -3.313 12.153 3.279 1.00 78.81 71 THR A C 1
ATOM 534 O O . THR A 1 71 ? -4.123 11.491 2.635 1.00 78.81 71 THR A O 1
ATOM 537 N N . ASP A 1 72 ? -2.226 12.672 2.709 1.00 80.12 72 ASP A N 1
ATOM 538 C CA . ASP A 1 72 ? -1.899 12.525 1.286 1.00 80.12 72 AS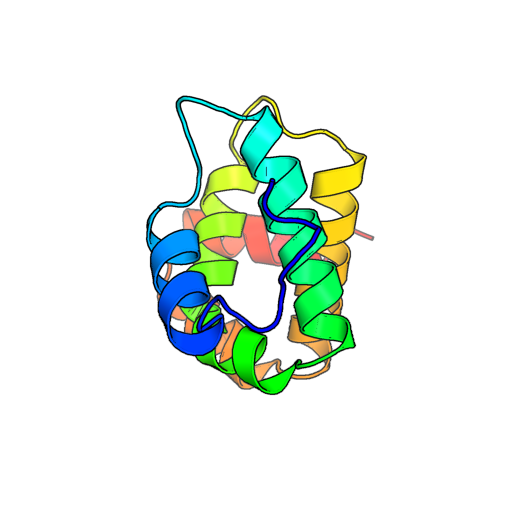P A CA 1
ATOM 539 C C . ASP A 1 72 ? -1.543 11.070 0.923 1.00 80.12 72 ASP A C 1
ATOM 541 O O . ASP A 1 72 ? -2.070 10.492 -0.033 1.00 80.12 72 ASP A O 1
ATOM 545 N N . THR A 1 73 ? -0.741 10.422 1.774 1.00 78.25 73 THR A N 1
ATOM 546 C CA . THR A 1 73 ? -0.395 9.000 1.654 1.00 78.25 73 THR A CA 1
ATOM 547 C C . THR A 1 73 ? -1.632 8.122 1.810 1.00 78.25 73 THR A C 1
ATOM 549 O O . THR A 1 73 ? -1.835 7.197 1.022 1.00 78.25 73 THR A O 1
ATOM 552 N N . GLN A 1 74 ? -2.493 8.425 2.791 1.00 81.19 74 GLN A N 1
ATOM 553 C CA . GLN A 1 74 ? -3.763 7.715 2.957 1.00 81.19 74 GLN A CA 1
ATOM 554 C C . GLN A 1 74 ? -4.657 7.870 1.728 1.00 81.19 74 GLN A C 1
ATOM 556 O O . GLN A 1 74 ? -5.200 6.875 1.259 1.00 81.19 74 GLN A O 1
ATOM 561 N N . ASN A 1 75 ? -4.782 9.077 1.171 1.00 83.31 75 ASN A N 1
ATOM 562 C CA . ASN A 1 75 ? -5.573 9.302 -0.038 1.00 83.31 75 ASN A CA 1
ATOM 563 C C . ASN A 1 75 ? -5.023 8.527 -1.234 1.00 83.31 75 ASN A C 1
ATOM 565 O O . ASN A 1 75 ? -5.792 7.859 -1.918 1.00 83.31 75 ASN A O 1
ATOM 569 N N . THR A 1 76 ? -3.708 8.548 -1.449 1.00 82.56 76 THR A N 1
ATOM 570 C CA . THR A 1 76 ? -3.056 7.785 -2.524 1.00 82.56 76 THR A CA 1
ATOM 571 C C . THR A 1 76 ? -3.313 6.285 -2.374 1.00 82.56 76 THR A C 1
ATOM 573 O O . THR A 1 76 ? -3.683 5.604 -3.330 1.00 82.56 76 THR A O 1
ATOM 576 N N . MET A 1 77 ? -3.189 5.766 -1.152 1.00 81.12 77 MET A N 1
ATOM 577 C CA . MET A 1 77 ? -3.468 4.367 -0.838 1.00 81.12 77 MET A CA 1
ATOM 578 C C . MET A 1 77 ? -4.945 4.010 -1.060 1.00 81.12 77 MET A C 1
ATOM 580 O O . MET A 1 77 ? -5.250 2.968 -1.636 1.00 81.12 77 MET A O 1
ATOM 584 N N . LEU A 1 78 ? -5.870 4.875 -0.634 1.00 84.62 78 LEU A N 1
ATOM 585 C CA . LEU A 1 78 ? -7.309 4.687 -0.824 1.00 84.62 78 LEU A CA 1
ATOM 586 C C . LEU A 1 78 ? -7.710 4.747 -2.295 1.00 84.62 78 LEU A C 1
ATOM 588 O O . LEU A 1 78 ? -8.517 3.931 -2.730 1.00 84.62 78 LEU A O 1
ATOM 592 N N . GLN A 1 79 ? -7.139 5.673 -3.064 1.00 85.38 79 GLN A N 1
A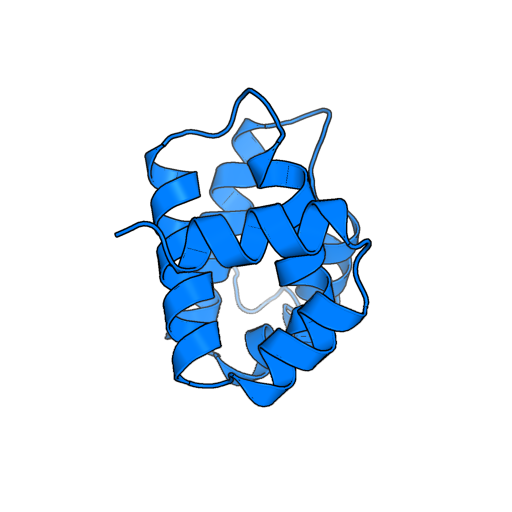TOM 593 C CA . GLN A 1 79 ? -7.318 5.760 -4.513 1.00 85.38 79 GLN A CA 1
ATOM 594 C C . GLN A 1 79 ? -6.882 4.458 -5.183 1.00 85.38 79 GLN A C 1
ATOM 596 O O . GLN A 1 79 ? -7.644 3.883 -5.951 1.00 85.38 79 GLN A O 1
ATOM 601 N N . LEU A 1 80 ? -5.707 3.944 -4.821 1.00 84.31 80 LEU A N 1
ATOM 602 C CA . LEU A 1 80 ? -5.182 2.698 -5.366 1.00 84.31 80 LEU A CA 1
ATOM 603 C C . LEU A 1 80 ? -6.049 1.488 -4.996 1.00 84.31 80 LEU A C 1
ATOM 605 O O . LEU A 1 80 ? -6.366 0.674 -5.856 1.00 84.31 80 LEU A O 1
ATOM 609 N N . LEU A 1 81 ? -6.495 1.392 -3.739 1.00 84.62 81 LEU A N 1
ATOM 610 C CA . LEU A 1 81 ? -7.429 0.348 -3.304 1.00 84.62 81 LEU A CA 1
ATOM 611 C C . LEU A 1 81 ? -8.776 0.436 -4.021 1.00 84.62 81 LEU A C 1
ATOM 613 O O . LEU A 1 81 ? -9.346 -0.601 -4.340 1.00 84.62 81 LEU A O 1
ATOM 617 N N . ARG A 1 82 ? -9.297 1.643 -4.264 1.00 86.75 82 ARG A N 1
ATOM 618 C CA . ARG A 1 82 ? -10.541 1.856 -5.020 1.00 86.75 82 ARG A CA 1
ATOM 619 C C . ARG A 1 82 ? -10.392 1.417 -6.461 1.00 86.75 82 ARG A C 1
ATOM 621 O O . ARG A 1 82 ? -11.244 0.682 -6.947 1.00 86.75 82 ARG A O 1
ATOM 628 N N . ASP A 1 83 ? -9.311 1.832 -7.105 1.00 86.75 83 ASP A N 1
ATOM 629 C CA . ASP A 1 83 ? -9.029 1.485 -8.491 1.00 86.75 83 ASP A CA 1
ATOM 630 C C . ASP A 1 83 ? -8.918 -0.037 -8.653 1.00 86.75 83 ASP A C 1
ATOM 632 O O . ASP A 1 83 ? -9.586 -0.644 -9.486 1.00 86.75 83 ASP A O 1
ATOM 636 N N . ILE A 1 84 ? -8.198 -0.681 -7.738 1.00 84.06 84 ILE A N 1
ATOM 637 C CA . ILE A 1 84 ? -8.112 -2.134 -7.636 1.00 84.06 84 ILE A CA 1
ATOM 638 C C . ILE A 1 84 ? -9.467 -2.782 -7.331 1.00 84.06 84 ILE A C 1
ATOM 640 O O . ILE A 1 84 ? -9.798 -3.808 -7.912 1.00 84.06 84 ILE A O 1
ATOM 644 N N . ALA A 1 85 ? -10.259 -2.242 -6.407 1.00 85.25 85 ALA A N 1
ATOM 645 C CA . ALA A 1 85 ? -11.556 -2.819 -6.065 1.00 85.25 85 ALA A CA 1
ATOM 646 C C . ALA A 1 85 ? -12.534 -2.745 -7.249 1.00 85.25 85 ALA A C 1
ATOM 648 O O . ALA A 1 85 ? -13.390 -3.623 -7.376 1.00 85.25 85 ALA A O 1
ATOM 649 N N . GLN A 1 86 ? -12.389 -1.740 -8.118 1.00 85.69 86 GLN A N 1
ATOM 650 C CA . GLN A 1 86 ? -13.170 -1.584 -9.346 1.00 85.69 86 GLN A CA 1
ATOM 651 C C . GLN A 1 86 ? -12.655 -2.467 -10.490 1.00 85.69 86 GLN A C 1
ATOM 653 O O . GLN A 1 86 ? -13.456 -3.144 -11.129 1.00 85.69 86 GLN A O 1
ATOM 658 N N . HIS A 1 87 ? -11.343 -2.508 -10.733 1.00 86.12 87 HIS A N 1
ATOM 659 C CA . HIS A 1 87 ? -10.751 -3.275 -11.839 1.00 86.12 87 HIS A CA 1
ATOM 660 C C . HIS A 1 87 ? -10.553 -4.767 -11.516 1.00 86.12 87 HIS A C 1
ATOM 662 O O . HIS A 1 87 ? -10.704 -5.621 -12.385 1.00 86.12 87 HIS A O 1
ATOM 668 N N . HIS A 1 88 ? -10.249 -5.092 -10.259 1.00 85.88 88 HIS A N 1
ATOM 669 C CA . HIS A 1 88 ? -9.880 -6.420 -9.755 1.00 85.88 88 HIS A CA 1
ATOM 670 C C . HIS A 1 8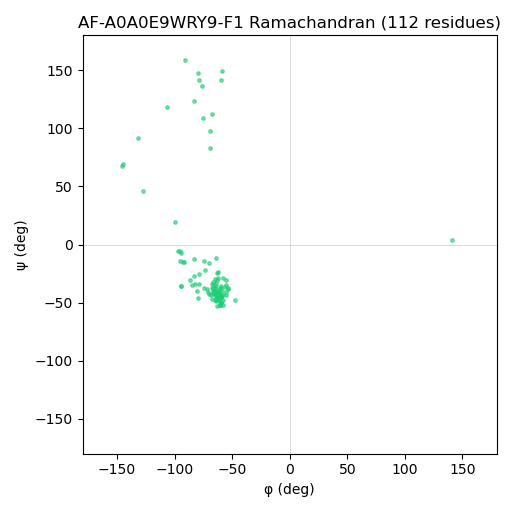8 ? -10.745 -6.831 -8.552 1.00 85.88 88 HIS A C 1
ATOM 672 O O . HIS A 1 88 ? -10.248 -7.337 -7.541 1.00 85.88 88 HIS A O 1
ATOM 678 N N . THR A 1 89 ? -12.067 -6.645 -8.646 1.00 84.38 89 THR A N 1
ATOM 679 C CA . THR A 1 89 ? -13.010 -6.905 -7.540 1.00 84.38 89 THR A CA 1
ATOM 680 C C . THR A 1 89 ? -12.879 -8.313 -6.956 1.00 84.38 89 THR A C 1
ATOM 682 O O . THR A 1 89 ? -12.970 -8.490 -5.742 1.00 84.38 89 THR A O 1
ATOM 685 N N . GLN A 1 90 ? -12.650 -9.323 -7.798 1.00 86.50 90 GLN A N 1
ATOM 686 C CA . GLN A 1 90 ? -12.588 -10.721 -7.372 1.00 86.50 90 GLN A CA 1
ATOM 687 C C . GLN A 1 90 ? -11.333 -11.013 -6.532 1.00 86.50 90 GLN A C 1
ATOM 689 O O . GLN A 1 90 ? -11.420 -11.651 -5.481 1.00 86.50 90 GLN A O 1
ATOM 694 N N . GLU A 1 91 ? -10.179 -10.488 -6.947 1.00 86.56 91 GLU A N 1
ATOM 695 C CA . GLU A 1 91 ? -8.918 -10.615 -6.208 1.00 86.56 91 GLU A CA 1
ATOM 696 C C . GLU A 1 91 ? -8.936 -9.782 -4.931 1.00 86.56 91 GLU A C 1
ATOM 698 O O . GLU A 1 91 ? -8.520 -10.261 -3.872 1.00 86.56 91 GLU A O 1
ATOM 703 N N . PHE A 1 92 ? -9.488 -8.568 -5.006 1.00 86.62 92 PHE A N 1
ATOM 704 C CA . PHE A 1 92 ? -9.681 -7.709 -3.847 1.00 86.62 92 PHE A CA 1
ATOM 705 C C . PHE A 1 92 ? -10.580 -8.380 -2.808 1.00 86.62 92 PHE A C 1
ATOM 707 O O . PHE A 1 92 ? -10.187 -8.500 -1.651 1.00 86.62 92 PHE A O 1
ATOM 714 N N . GLN A 1 93 ? -11.747 -8.901 -3.201 1.00 85.44 93 GLN A N 1
ATOM 715 C CA . GLN A 1 93 ? -12.611 -9.636 -2.278 1.00 85.44 93 GLN A CA 1
ATOM 716 C C . GLN A 1 93 ? -11.930 -10.883 -1.718 1.00 85.44 93 GLN A C 1
ATOM 718 O O . GLN A 1 93 ? -12.027 -11.121 -0.518 1.00 85.44 93 GLN A O 1
ATOM 723 N N . GLY A 1 94 ? -11.206 -11.654 -2.533 1.00 87.62 94 GLY A N 1
ATOM 724 C CA . GLY A 1 94 ? -10.445 -12.809 -2.049 1.00 87.62 94 GLY A CA 1
ATOM 725 C C . GLY A 1 94 ? -9.402 -12.424 -0.993 1.00 87.62 94 GLY A C 1
ATOM 726 O O . GLY A 1 94 ? -9.251 -13.111 0.021 1.00 87.62 94 GLY A O 1
ATOM 727 N N . ALA A 1 95 ? -8.719 -11.295 -1.187 1.00 87.38 95 ALA A N 1
ATOM 728 C CA . ALA A 1 95 ? -7.780 -10.740 -0.220 1.00 87.38 95 ALA A CA 1
ATOM 729 C C . ALA A 1 95 ? -8.474 -10.238 1.050 1.00 87.38 95 ALA A C 1
ATOM 731 O O . ALA A 1 95 ? -8.066 -10.593 2.155 1.00 87.38 95 ALA A O 1
ATOM 732 N N . VAL A 1 96 ? -9.559 -9.480 0.911 1.00 86.69 96 VAL A N 1
ATOM 733 C CA . VAL A 1 96 ? -10.368 -8.980 2.028 1.00 86.69 96 VAL A CA 1
ATOM 734 C C . VAL A 1 96 ? -10.919 -10.153 2.842 1.00 86.69 96 VAL A C 1
ATOM 736 O O . VAL A 1 96 ? -10.775 -10.165 4.057 1.00 86.69 96 VAL A O 1
ATOM 739 N N . MET A 1 97 ? -11.454 -11.201 2.212 1.00 86.56 97 MET A N 1
ATOM 740 C CA . MET A 1 97 ? -11.980 -12.388 2.905 1.00 86.56 97 MET A CA 1
ATOM 741 C C . MET A 1 97 ? -10.921 -13.158 3.700 1.00 86.56 97 MET A C 1
ATOM 743 O O . MET A 1 97 ? -11.271 -13.822 4.674 1.00 86.56 97 MET A O 1
ATOM 747 N N . SER A 1 98 ? -9.640 -13.030 3.341 1.00 85.00 98 SER A N 1
ATOM 748 C CA . SER A 1 98 ? -8.538 -13.600 4.127 1.00 85.00 98 SER A CA 1
ATOM 749 C C . SER A 1 98 ? -8.233 -12.830 5.420 1.00 85.00 98 SER A C 1
ATOM 751 O O . SER A 1 98 ? -7.543 -13.351 6.293 1.00 85.00 98 SER A O 1
ATOM 753 N N . LEU A 1 99 ? -8.761 -11.610 5.574 1.00 83.06 99 LEU A N 1
ATOM 754 C CA . LEU A 1 99 ? -8.570 -10.778 6.760 1.00 83.06 99 LEU A CA 1
ATOM 755 C C . LEU A 1 99 ? -9.658 -11.002 7.829 1.00 83.06 99 LEU A C 1
ATOM 757 O O . LEU A 1 99 ? -10.777 -11.437 7.525 1.00 83.06 99 LEU A O 1
ATOM 761 N N . PRO A 1 100 ? -9.379 -10.646 9.097 1.00 83.69 100 PRO A N 1
ATOM 762 C CA . PRO A 1 100 ? -10.382 -10.626 10.161 1.00 83.69 100 PRO A CA 1
ATOM 763 C C . PRO A 1 100 ? -11.554 -9.694 9.830 1.00 83.69 100 PRO A C 1
ATOM 765 O O . PRO A 1 100 ? -11.368 -8.662 9.183 1.00 83.69 100 PRO A O 1
ATOM 768 N N . TH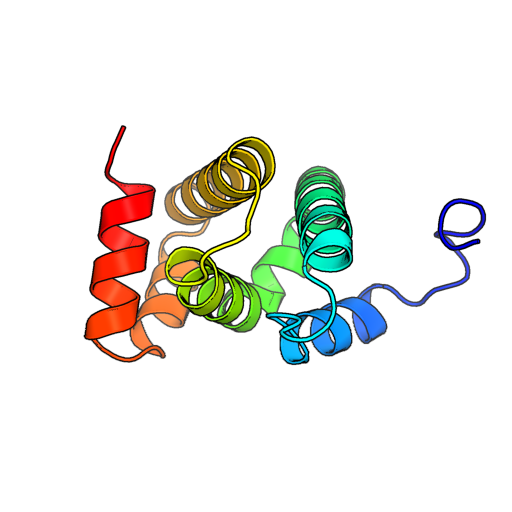R A 1 101 ? -12.754 -10.022 10.317 1.00 82.75 101 THR A N 1
ATOM 769 C CA . THR A 1 101 ? -13.995 -9.269 10.051 1.00 82.75 101 THR A CA 1
ATOM 770 C C . THR A 1 101 ? -13.876 -7.779 10.389 1.00 82.75 101 THR A C 1
ATOM 772 O O . THR A 1 101 ? -14.370 -6.941 9.640 1.00 82.75 101 THR A O 1
ATOM 775 N N . GLU A 1 102 ? -13.158 -7.441 11.462 1.00 83.56 102 GLU A N 1
ATOM 776 C CA . GLU A 1 102 ? -12.898 -6.056 11.875 1.00 83.56 102 GLU A CA 1
ATOM 777 C C . GLU A 1 102 ? -12.130 -5.267 10.800 1.00 83.56 102 GLU A C 1
ATOM 779 O O . GLU A 1 102 ? -12.587 -4.230 10.321 1.00 83.56 102 GLU A O 1
ATOM 784 N N . LYS A 1 103 ? -11.004 -5.814 10.331 1.00 82.31 103 LYS A N 1
ATOM 785 C CA . LYS A 1 103 ? -10.164 -5.202 9.291 1.00 82.31 103 LYS A CA 1
ATOM 786 C C . LYS A 1 103 ? -10.873 -5.121 7.940 1.00 82.31 103 LYS A C 1
ATOM 788 O O . LYS A 1 103 ? -10.696 -4.142 7.214 1.00 82.31 103 LYS A O 1
ATOM 793 N N . ARG A 1 104 ? -11.711 -6.113 7.614 1.00 85.44 104 ARG A N 1
ATOM 794 C CA . ARG A 1 104 ? -12.551 -6.086 6.405 1.00 85.44 104 ARG A CA 1
ATOM 795 C C . ARG A 1 104 ? -13.528 -4.928 6.410 1.00 85.44 104 ARG A C 1
ATOM 797 O O . ARG A 1 104 ? -13.649 -4.249 5.394 1.00 85.44 104 ARG A O 1
ATOM 804 N N . ALA A 1 105 ? -14.224 -4.720 7.525 1.00 83.88 105 ALA A N 1
ATOM 805 C CA . ALA A 1 105 ? -15.203 -3.650 7.644 1.00 83.88 105 ALA A CA 1
ATOM 806 C C . ALA A 1 105 ? -14.536 -2.282 7.463 1.00 83.88 105 ALA A C 1
ATOM 808 O O . ALA A 1 105 ? -15.032 -1.468 6.692 1.00 83.88 105 ALA A O 1
ATOM 809 N N . ILE A 1 106 ? -13.370 -2.080 8.086 1.00 83.25 106 ILE A N 1
ATOM 810 C CA . ILE A 1 106 ? -12.584 -0.844 7.972 1.00 83.25 106 ILE A CA 1
ATOM 811 C C . ILE A 1 106 ? -12.174 -0.582 6.519 1.00 83.25 106 ILE A C 1
ATOM 813 O O . ILE A 1 106 ? -12.453 0.489 5.990 1.00 83.25 106 ILE A O 1
ATOM 817 N N . LEU A 1 107 ? -11.561 -1.565 5.851 1.00 84.25 107 LEU A N 1
ATOM 818 C CA . LEU A 1 107 ? -11.164 -1.436 4.446 1.00 84.25 107 LEU A CA 1
ATOM 819 C C . LEU A 1 107 ? -12.355 -1.161 3.535 1.00 84.25 107 LEU A C 1
ATOM 821 O O . LEU A 1 107 ? -12.314 -0.234 2.737 1.00 84.25 107 LEU A O 1
ATOM 825 N N . THR A 1 108 ? -13.421 -1.949 3.663 1.00 82.19 108 THR A N 1
ATOM 826 C CA . THR A 1 108 ? -14.609 -1.801 2.815 1.00 82.19 108 THR A CA 1
ATOM 827 C C . THR A 1 108 ? -15.228 -0.423 3.023 1.00 82.19 108 THR A C 1
ATOM 829 O O . THR A 1 108 ? -15.504 0.279 2.054 1.00 82.19 108 THR A O 1
ATOM 832 N N . ALA A 1 109 ? -15.362 0.024 4.274 1.00 84.00 109 ALA A N 1
ATOM 833 C CA . ALA A 1 109 ? -15.845 1.361 4.589 1.00 84.00 109 ALA A CA 1
ATOM 834 C C . ALA A 1 109 ? -14.953 2.447 3.975 1.00 84.00 109 ALA A C 1
ATOM 836 O O . ALA A 1 109 ? -15.470 3.377 3.368 1.00 84.00 109 ALA A O 1
ATOM 837 N N . ALA A 1 110 ? -13.632 2.307 4.058 1.00 79.88 110 ALA A N 1
ATOM 838 C CA . ALA A 1 110 ? -12.697 3.294 3.530 1.00 79.88 110 ALA A CA 1
ATOM 839 C C . ALA A 1 110 ? -12.729 3.393 1.998 1.00 79.88 110 ALA A C 1
ATOM 841 O O . ALA A 1 110 ? -12.659 4.483 1.434 1.00 79.88 110 ALA A O 1
ATOM 842 N N . VAL A 1 111 ? -12.897 2.264 1.308 1.00 81.88 111 VAL A N 1
ATOM 843 C CA . VAL A 1 111 ? -13.059 2.235 -0.152 1.00 81.88 111 VAL A CA 1
ATOM 844 C C . VAL A 1 111 ? -14.395 2.870 -0.562 1.00 81.88 111 VAL A C 1
ATOM 846 O O . VAL A 1 111 ? -14.443 3.550 -1.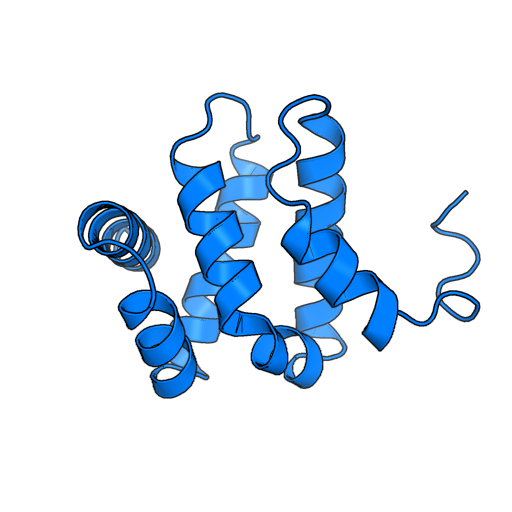583 1.00 81.88 111 VAL A O 1
ATOM 849 N N . THR A 1 112 ? -15.446 2.727 0.253 1.00 77.62 112 THR A N 1
ATOM 850 C CA . THR A 1 112 ? -16.810 3.202 -0.061 1.00 77.62 112 THR A CA 1
ATOM 851 C C . THR A 1 112 ? -17.067 4.666 0.333 1.00 77.62 112 THR A C 1
ATOM 853 O O . THR A 1 112 ? -17.864 5.336 -0.319 1.00 77.62 112 THR A O 1
ATOM 856 N N . GLN A 1 113 ? -16.416 5.181 1.383 1.00 64.25 113 GLN A N 1
ATOM 857 C CA . GLN A 1 113 ? -16.576 6.566 1.854 1.00 64.25 113 GLN A CA 1
ATOM 858 C C . GLN A 1 113 ? -15.974 7.553 0.844 1.00 64.25 113 GLN A C 1
ATOM 860 O O . GLN A 1 113 ? -14.760 7.750 0.808 1.00 64.25 113 GLN A O 1
ATOM 865 N N . SER A 1 114 ? -16.833 8.125 -0.001 1.00 47.16 114 SER A N 1
ATOM 866 C CA . SER A 1 114 ? -16.511 9.164 -0.990 1.00 47.16 114 SER A CA 1
ATOM 867 C C . SER A 1 114 ? -16.891 10.535 -0.457 1.00 47.16 114 SER A C 1
ATOM 869 O O . SER A 1 114 ? -18.000 10.628 0.117 1.00 47.16 114 SER A O 1
#

Foldseek 3Di:
DCPPPPPVDPCLVVVLVVLVCAPPPPDQVVLLVNLVVLLVCCVVPVPSSLVSLLSLLVRLLVVLPDPDHDPVSNVSSLVVLLVCCVVPVPSNVVSLVVDDPVSSVSSVCSNPPD

InterPro domains:
  IPR011989 Armadillo-like helical [G3DSA:1.25.10.10] (1-111)
  IPR016024 Armadillo-type fold [SSF48371] (4-91)

Solvent-accessible surface area (backbone atoms only — not comparable to full-atom values): 6567 Å² total; per-residue (Å²): 135,72,86,85,50,76,84,81,50,65,54,87,65,49,48,61,57,50,37,71,54,43,62,52,84,89,45,54,71,56,46,48,55,52,53,54,49,48,56,53,40,39,76,76,42,43,70,64,51,57,76,42,35,48,43,52,56,50,24,50,41,54,46,76,73,45,90,72,70,54,69,66,52,51,49,55,51,42,51,52,51,35,52,40,44,70,78,37,42,69,59,44,48,56,28,42,68,75,46,59,72,70,47,35,52,53,46,52,48,57,57,65,67,124